Protein AF-N1S303-F1 (afdb_monomer_lite)

InterPro domains:
  IPR002124 Cytochrome c oxidase, subunit Vb [PF01215] (52-106)
  IPR036972 Cytochrome c oxidase, subunit Vb superfamily [G3DSA:2.60.11.10] (74-107)

pLDDT: mean 73.82, std 16.15, range [41.53, 94.12]

Structure (mmCIF, N/CA/C/O backbone):
data_AF-N1S303-F1
#
_entry.id   AF-N1S303-F1
#
loop_
_atom_site.group_PDB
_atom_site.id
_atom_site.type_symbol
_atom_site.label_atom_id
_atom_site.label_alt_id
_atom_site.label_comp_id
_atom_site.label_asym_id
_atom_site.label_entity_id
_atom_site.label_seq_id
_atom_site.pdbx_PDB_ins_code
_atom_site.Cartn_x
_atom_site.Cartn_y
_atom_site.Cartn_z
_atom_site.occupancy
_atom_site.B_iso_or_equiv
_atom_site.auth_seq_id
_atom_site.auth_comp_id
_atom_site.auth_asym_id
_atom_site.auth_atom_id
_atom_site.pdbx_PDB_model_num
ATOM 1 N N . MET A 1 1 ? 12.208 -1.311 101.171 1.00 41.53 1 MET A N 1
ATOM 2 C CA . MET A 1 1 ? 13.103 -1.144 100.008 1.00 41.53 1 MET A CA 1
ATOM 3 C C . MET A 1 1 ? 12.257 -0.994 98.759 1.00 41.53 1 MET A C 1
ATOM 5 O O . MET A 1 1 ? 11.305 -1.741 98.588 1.00 41.53 1 MET A O 1
ATOM 9 N N . PHE A 1 2 ? 12.567 0.033 97.974 1.00 49.44 2 PHE A N 1
ATOM 10 C CA . PHE A 1 2 ? 11.923 0.411 96.719 1.00 49.44 2 PHE A CA 1
ATOM 11 C C . PHE A 1 2 ? 12.107 -0.650 95.626 1.00 49.44 2 PHE A C 1
ATOM 13 O O . PHE A 1 2 ? 13.182 -1.225 95.549 1.00 49.44 2 PHE A O 1
ATOM 20 N N . LEU A 1 3 ? 11.103 -0.819 94.758 1.00 54.16 3 LEU A N 1
ATOM 21 C CA . LEU A 1 3 ? 11.234 -0.885 93.290 1.00 54.16 3 LEU A CA 1
ATOM 22 C C . LEU A 1 3 ? 9.804 -0.803 92.702 1.00 54.16 3 LEU A C 1
ATOM 24 O O . LEU A 1 3 ? 8.983 -1.685 92.910 1.00 54.16 3 LEU A O 1
ATOM 28 N N . GLN A 1 4 ? 9.347 0.379 92.288 1.00 54.75 4 GLN A N 1
ATOM 29 C CA . GLN A 1 4 ? 9.419 0.919 90.917 1.00 54.75 4 GLN A CA 1
ATOM 30 C C . GLN A 1 4 ? 8.487 0.251 89.886 1.00 54.75 4 GLN A C 1
ATOM 32 O O . GLN A 1 4 ? 8.818 -0.734 89.244 1.00 54.75 4 GLN A O 1
ATOM 37 N N . ARG A 1 5 ? 7.331 0.905 89.703 1.00 63.34 5 ARG A N 1
ATOM 38 C CA . ARG A 1 5 ? 6.743 1.401 88.439 1.00 63.34 5 ARG A CA 1
ATOM 39 C C . ARG A 1 5 ? 7.144 0.716 87.114 1.00 63.34 5 ARG A C 1
ATOM 41 O O . ARG A 1 5 ? 8.253 0.912 86.635 1.00 63.34 5 ARG A O 1
ATOM 48 N N . SER A 1 6 ? 6.160 0.127 86.433 1.00 55.53 6 SER A N 1
ATOM 49 C CA . SER A 1 6 ? 5.933 0.136 84.966 1.00 55.53 6 SER A CA 1
ATOM 50 C C . SER A 1 6 ? 4.664 -0.700 84.699 1.00 55.53 6 SER A C 1
ATOM 52 O O . SER A 1 6 ? 4.445 -1.686 85.380 1.00 55.53 6 SER A O 1
ATOM 54 N N . ALA A 1 7 ? 3.709 -0.396 83.830 1.00 56.50 7 ALA A N 1
ATOM 55 C CA . ALA A 1 7 ? 3.513 0.674 82.879 1.00 56.50 7 ALA A CA 1
ATOM 56 C C . ALA A 1 7 ? 1.992 0.887 82.740 1.00 56.50 7 ALA A C 1
ATOM 58 O O . ALA A 1 7 ? 1.209 -0.059 82.671 1.00 56.50 7 ALA A O 1
ATOM 59 N N . LEU A 1 8 ? 1.583 2.151 82.695 1.00 51.78 8 LEU A N 1
ATOM 60 C CA . LEU A 1 8 ? 0.339 2.552 82.049 1.00 51.78 8 LEU A CA 1
ATOM 61 C C . LEU A 1 8 ? 0.410 2.152 80.559 1.00 51.78 8 LEU A C 1
ATOM 63 O O . LEU A 1 8 ? 1.505 2.043 80.026 1.00 51.78 8 LEU A O 1
ATOM 67 N N . THR A 1 9 ? -0.755 2.053 79.909 1.00 49.75 9 THR A N 1
ATOM 68 C CA . THR A 1 9 ? -1.008 2.023 78.446 1.00 49.75 9 THR A CA 1
ATOM 69 C C . THR A 1 9 ? -1.212 0.667 77.757 1.00 49.75 9 THR A C 1
ATOM 71 O O . THR A 1 9 ? -0.274 0.054 77.266 1.00 49.75 9 THR A O 1
ATOM 74 N N . ALA A 1 10 ? -2.488 0.295 77.601 1.00 48.16 10 ALA A N 1
ATOM 75 C CA . ALA A 1 10 ? -3.086 -0.241 76.365 1.00 48.16 10 ALA A CA 1
ATOM 76 C C . ALA A 1 10 ? -4.623 -0.256 76.543 1.00 48.16 10 ALA A C 1
ATOM 78 O O . ALA A 1 10 ? -5.250 -1.276 76.789 1.00 48.16 10 ALA A O 1
ATOM 79 N N . ALA A 1 11 ? -5.269 0.898 76.709 1.00 47.97 11 ALA A N 1
ATOM 80 C CA . ALA A 1 11 ? -5.930 1.575 75.593 1.00 47.97 11 ALA A CA 1
ATOM 81 C C . ALA A 1 11 ? -6.640 0.607 74.622 1.00 47.97 11 ALA A C 1
ATOM 83 O O . ALA A 1 11 ? -6.024 0.030 73.734 1.00 47.97 11 ALA A O 1
ATOM 84 N N . ARG A 1 12 ? -7.964 0.497 74.804 1.00 54.94 12 ARG A N 1
ATOM 85 C CA . ARG A 1 12 ? -8.993 0.409 73.753 1.00 54.94 12 ARG A CA 1
ATOM 86 C C . ARG A 1 12 ? -8.513 -0.157 72.413 1.00 54.94 12 ARG A C 1
ATOM 88 O O . ARG A 1 12 ? -8.039 0.601 71.575 1.00 54.94 12 ARG A O 1
ATOM 95 N N . ARG A 1 13 ? -8.774 -1.440 72.161 1.00 49.81 13 ARG A N 1
ATOM 96 C CA . ARG A 1 13 ? -9.013 -1.972 70.806 1.00 49.81 13 ARG A CA 1
ATOM 97 C C . ARG A 1 13 ? -9.587 -3.389 70.889 1.00 49.81 13 ARG A C 1
ATOM 99 O O . ARG A 1 13 ? -8.998 -4.352 70.417 1.00 49.81 13 ARG A O 1
ATOM 106 N N . ALA A 1 14 ? -10.802 -3.507 71.427 1.00 49.44 14 ALA A N 1
ATOM 107 C CA . ALA A 1 14 ? -11.726 -4.495 70.879 1.00 49.44 14 ALA A CA 1
ATOM 108 C C . ALA A 1 14 ? -12.050 -4.006 69.462 1.00 49.44 14 ALA A C 1
ATOM 110 O O . ALA A 1 14 ? -12.944 -3.189 69.250 1.00 49.44 14 ALA A O 1
ATOM 111 N N . ALA A 1 15 ? -11.182 -4.367 68.518 1.00 54.12 15 ALA A N 1
ATOM 112 C CA . ALA A 1 15 ? -11.329 -4.030 67.120 1.00 54.12 15 ALA A CA 1
ATOM 113 C C . ALA A 1 15 ? -12.602 -4.718 66.621 1.00 54.12 15 ALA A C 1
ATOM 115 O O . ALA A 1 15 ? -12.610 -5.923 66.367 1.00 54.12 15 ALA A O 1
ATOM 116 N N . ALA A 1 16 ? -13.687 -3.950 66.517 1.00 59.72 16 ALA A N 1
ATOM 117 C CA . ALA A 1 16 ? -14.812 -4.292 65.669 1.00 59.72 16 ALA A CA 1
ATOM 118 C C . ALA A 1 16 ? -14.232 -4.626 64.293 1.00 59.72 16 ALA A C 1
ATOM 120 O O . ALA A 1 16 ? -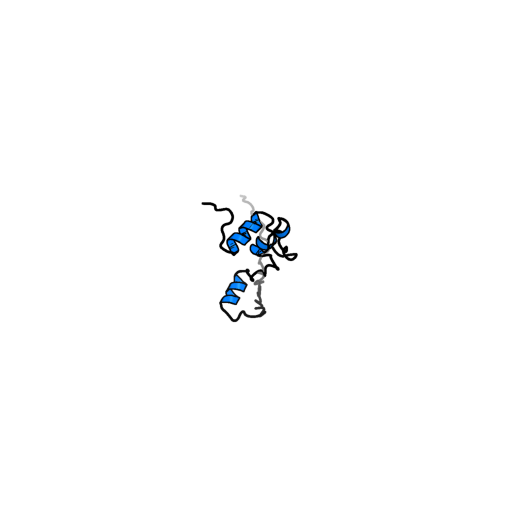13.689 -3.760 63.609 1.00 59.72 16 ALA A O 1
ATOM 121 N N . ARG A 1 17 ? -14.257 -5.906 63.927 1.00 61.34 17 ARG A N 1
ATOM 122 C CA . ARG A 1 17 ? -13.908 -6.348 62.581 1.00 61.34 17 ARG A CA 1
ATOM 123 C C . ARG A 1 17 ? -15.027 -5.811 61.688 1.00 61.34 17 ARG A C 1
ATOM 125 O O . ARG A 1 17 ? -16.160 -6.256 61.876 1.00 61.34 17 ARG A O 1
ATOM 132 N N . PRO A 1 18 ? -14.793 -4.884 60.744 1.00 55.66 18 PRO A N 1
ATOM 133 C CA . PRO A 1 18 ? -15.801 -4.653 59.734 1.00 55.66 18 PRO A CA 1
ATOM 134 C C . PRO A 1 18 ? -15.793 -5.905 58.858 1.00 55.66 18 PRO A C 1
ATOM 136 O O . PRO A 1 18 ? -14.866 -6.129 58.082 1.00 55.66 18 PRO A O 1
ATOM 139 N N . ALA A 1 19 ? -16.814 -6.746 58.992 1.00 60.41 19 ALA A N 1
ATOM 140 C CA . ALA A 1 19 ? -17.120 -7.788 58.021 1.00 60.41 19 ALA A CA 1
ATOM 141 C C . ALA A 1 19 ? -17.695 -7.142 56.749 1.00 60.41 19 ALA A C 1
ATOM 143 O O . ALA A 1 19 ? -18.776 -7.489 56.292 1.00 60.41 19 ALA A O 1
ATOM 144 N N . VAL A 1 20 ? -16.991 -6.164 56.174 1.00 62.28 20 VAL A N 1
ATOM 145 C CA . VAL A 1 20 ? -17.271 -5.716 54.812 1.00 62.28 20 VAL A CA 1
ATOM 146 C C . VAL A 1 20 ? -16.483 -6.652 53.910 1.00 62.28 20 VAL A C 1
ATOM 148 O O . VAL A 1 20 ? -15.390 -6.344 53.433 1.00 62.28 20 VAL A O 1
ATOM 151 N N . ALA A 1 21 ? -17.026 -7.858 53.746 1.00 59.47 21 ALA A N 1
ATOM 152 C CA . ALA A 1 21 ? -16.647 -8.726 52.650 1.00 59.47 21 ALA A CA 1
ATOM 153 C C . ALA A 1 21 ? -16.968 -7.953 51.369 1.00 59.47 21 ALA A C 1
ATOM 155 O O . ALA A 1 21 ? -18.123 -7.641 51.093 1.00 59.47 21 ALA A O 1
ATOM 156 N N . ARG A 1 22 ? -15.932 -7.558 50.629 1.00 64.50 22 ARG A N 1
ATOM 157 C CA . ARG A 1 22 ? -16.069 -6.891 49.336 1.00 64.50 22 ARG A CA 1
ATOM 158 C C . ARG A 1 22 ? -16.798 -7.831 48.376 1.00 64.50 22 ARG A C 1
ATOM 160 O O . ARG A 1 22 ? -16.167 -8.651 47.718 1.00 64.50 22 ARG A O 1
ATOM 167 N N . THR A 1 23 ? -18.115 -7.710 48.281 1.00 59.69 23 THR A N 1
ATOM 168 C CA . THR A 1 23 ? -18.922 -8.351 47.243 1.00 59.69 23 THR A CA 1
ATOM 169 C C . THR A 1 23 ? -18.754 -7.560 45.952 1.00 59.69 23 THR A C 1
ATOM 171 O O . THR A 1 23 ? -19.657 -6.847 45.521 1.00 59.69 23 THR A O 1
ATOM 174 N N . PHE A 1 24 ? -17.571 -7.644 45.336 1.00 63.91 24 PHE A N 1
ATOM 175 C CA . PHE A 1 24 ? -17.433 -7.273 43.932 1.00 63.91 24 PHE A CA 1
ATOM 176 C C . PHE A 1 24 ? -18.159 -8.337 43.111 1.00 63.91 24 PHE A C 1
ATOM 178 O O . PHE A 1 24 ? -17.595 -9.352 42.718 1.00 63.91 24 PHE A O 1
ATOM 185 N N . THR A 1 25 ? -19.456 -8.123 42.911 1.00 63.22 25 THR A N 1
ATOM 186 C CA . THR A 1 25 ? -20.253 -8.872 41.944 1.00 63.22 25 THR A CA 1
ATOM 187 C C . THR A 1 25 ? -19.851 -8.334 40.573 1.00 63.22 25 THR A C 1
ATOM 189 O O . THR A 1 25 ? -20.252 -7.235 40.189 1.00 63.22 25 THR A O 1
ATOM 192 N N . THR A 1 26 ? -18.990 -9.047 39.851 1.00 64.56 26 THR A N 1
ATOM 193 C CA . THR A 1 26 ? -18.692 -8.719 38.455 1.00 64.56 26 THR A CA 1
ATOM 194 C C . THR A 1 26 ? -19.757 -9.385 37.590 1.00 64.56 26 THR A C 1
ATOM 196 O O . THR A 1 26 ? -19.690 -10.584 37.325 1.00 64.56 26 THR A O 1
ATOM 199 N N . SER A 1 27 ? -20.781 -8.639 37.177 1.00 64.75 27 SER A N 1
ATOM 200 C CA . SER A 1 27 ? -21.744 -9.126 36.188 1.00 64.75 27 SER A CA 1
ATOM 201 C C . SER A 1 27 ? -21.079 -9.121 34.810 1.00 64.75 27 SER A C 1
ATOM 203 O O . SER A 1 27 ? -20.910 -8.063 34.200 1.00 64.75 27 SER A O 1
ATOM 205 N N . PHE A 1 28 ? -20.688 -10.290 34.304 1.00 68.81 28 PHE A N 1
ATOM 206 C CA . PHE A 1 28 ? -20.286 -10.423 32.907 1.00 68.81 28 PHE A CA 1
ATOM 207 C C . PHE A 1 28 ? -21.536 -10.353 32.026 1.00 68.81 28 PHE A C 1
ATOM 209 O O . PHE A 1 28 ? -22.256 -11.335 31.862 1.00 68.81 28 PHE A O 1
ATOM 216 N N . VAL A 1 29 ? -21.804 -9.180 31.453 1.00 65.06 29 VAL A N 1
ATOM 217 C CA . VAL A 1 29 ? -22.763 -9.053 30.352 1.00 65.06 29 VAL A CA 1
ATOM 218 C C . VAL A 1 29 ? -22.083 -9.608 29.102 1.00 65.06 29 VAL A C 1
ATOM 220 O O . VAL A 1 29 ? -21.223 -8.954 28.512 1.00 65.06 29 VAL A O 1
ATOM 223 N N . ARG A 1 30 ? -22.452 -10.826 28.686 1.00 60.06 30 ARG A N 1
ATOM 224 C CA . ARG A 1 30 ? -22.152 -11.302 27.328 1.00 60.06 30 ARG A CA 1
ATOM 225 C C . ARG A 1 30 ? -23.007 -10.476 26.370 1.00 60.06 30 ARG A C 1
ATOM 227 O O . ARG A 1 30 ? -24.202 -10.714 26.234 1.00 60.06 30 ARG A O 1
ATOM 234 N N . ARG A 1 31 ? -22.409 -9.455 25.757 1.00 56.53 31 ARG A N 1
ATOM 235 C CA . ARG A 1 31 ? -23.041 -8.690 24.681 1.00 56.53 31 ARG A CA 1
ATOM 236 C C . ARG A 1 31 ? -23.085 -9.591 23.443 1.00 56.53 31 ARG A C 1
ATOM 238 O O . ARG A 1 31 ? -22.057 -9.812 22.812 1.00 56.53 31 ARG A O 1
ATOM 245 N N . ASP A 1 32 ? -24.261 -10.132 23.140 1.00 57.03 32 ASP A N 1
ATOM 246 C CA . ASP A 1 32 ? -24.532 -10.968 21.961 1.00 57.03 32 ASP A CA 1
ATOM 247 C C . ASP A 1 32 ? -24.715 -10.071 20.721 1.00 57.03 32 ASP A C 1
ATOM 249 O O . ASP A 1 32 ? -25.805 -9.905 20.180 1.00 57.03 32 ASP A O 1
ATOM 253 N N . ALA A 1 33 ? -23.644 -9.384 20.317 1.00 56.31 33 ALA A N 1
ATOM 254 C CA . ALA A 1 33 ? -23.611 -8.669 19.048 1.00 56.31 33 ALA A C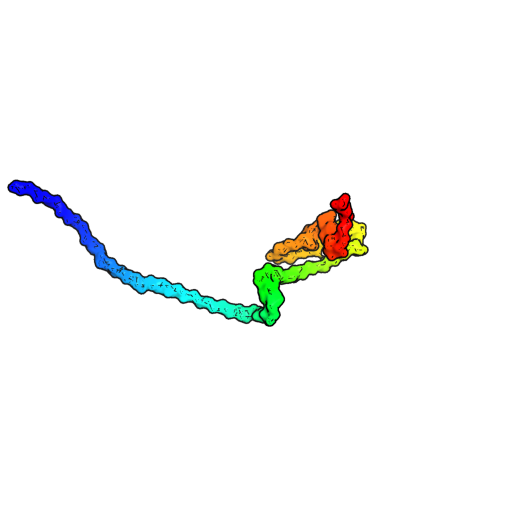A 1
ATOM 255 C C . ALA A 1 33 ? -23.032 -9.619 17.992 1.00 56.31 33 ALA A C 1
ATOM 257 O O . ALA A 1 33 ? -21.821 -9.791 17.927 1.00 56.31 33 ALA A O 1
ATOM 258 N N . ALA A 1 34 ? -23.926 -10.253 17.224 1.00 63.12 34 ALA A N 1
ATOM 259 C CA . ALA A 1 34 ? -23.644 -11.095 16.059 1.00 63.12 34 ALA A CA 1
ATOM 260 C C . ALA A 1 34 ? -22.603 -12.204 16.300 1.00 63.12 34 ALA A C 1
ATOM 262 O O . ALA A 1 34 ? -21.419 -12.059 16.000 1.00 63.12 34 ALA A O 1
ATOM 263 N N . ARG A 1 35 ? -23.061 -13.356 16.808 1.00 58.47 35 ARG A N 1
ATOM 264 C CA . ARG A 1 35 ? -22.238 -14.567 16.857 1.00 58.47 35 ARG A CA 1
ATOM 265 C C . ARG A 1 35 ? -21.774 -14.924 15.434 1.00 58.47 35 ARG A C 1
ATOM 267 O O . ARG A 1 35 ? -22.634 -15.194 14.596 1.00 58.47 35 ARG A O 1
ATOM 274 N N . PRO A 1 36 ? -20.459 -14.983 15.170 1.00 57.38 36 PRO A N 1
ATOM 275 C CA . PRO A 1 36 ? -19.957 -15.477 13.902 1.00 57.38 36 PRO A CA 1
ATOM 276 C C . PRO A 1 36 ? -20.263 -16.975 13.822 1.00 57.38 36 PRO A C 1
ATOM 278 O O . PRO A 1 36 ? -19.863 -17.755 14.696 1.00 57.38 36 PRO A O 1
ATOM 281 N N . ALA A 1 37 ? -21.077 -17.366 12.846 1.00 64.38 37 ALA A N 1
ATOM 282 C CA . ALA A 1 37 ? -21.650 -18.707 12.763 1.00 64.38 37 ALA A CA 1
ATOM 283 C C . ALA A 1 37 ? -20.619 -19.735 12.282 1.00 64.38 37 ALA A C 1
ATOM 285 O O . ALA A 1 37 ? -20.767 -20.929 12.546 1.00 64.38 37 ALA A O 1
ATOM 286 N N . THR A 1 38 ? -19.557 -19.275 11.618 1.00 73.88 38 THR A N 1
ATOM 287 C CA . THR A 1 38 ? -18.507 -20.140 11.079 1.00 73.88 38 THR A CA 1
ATOM 288 C C . THR A 1 38 ? -17.197 -20.017 11.869 1.00 73.88 38 THR A C 1
ATOM 290 O O . THR A 1 38 ? -16.876 -18.941 12.384 1.00 73.88 38 THR A O 1
ATOM 293 N N . PRO A 1 39 ? -16.391 -21.095 11.957 1.00 71.81 39 PRO A N 1
ATOM 294 C CA . PRO A 1 39 ? -15.066 -21.042 12.581 1.00 71.81 39 PRO A CA 1
ATOM 295 C C . PRO A 1 39 ? -14.143 -19.965 11.984 1.00 71.81 39 PRO A C 1
ATOM 297 O O . PRO A 1 39 ? -13.367 -19.355 12.716 1.00 71.81 39 PRO A O 1
ATOM 300 N N . ASN A 1 40 ? -14.270 -19.675 10.683 1.00 69.31 40 ASN A N 1
ATOM 301 C CA . ASN A 1 40 ? -13.471 -18.655 9.995 1.00 69.31 40 ASN A CA 1
ATOM 302 C C . ASN A 1 40 ? -13.815 -17.231 10.449 1.00 69.31 40 ASN A C 1
ATOM 304 O O . ASN A 1 40 ? -12.920 -16.416 10.653 1.00 69.31 40 ASN A O 1
ATOM 308 N N . GLU A 1 41 ? -15.094 -16.928 10.670 1.00 65.69 41 GLU A N 1
ATOM 309 C CA . GLU A 1 41 ? -15.507 -15.609 11.158 1.00 65.69 41 GLU A CA 1
ATOM 310 C C . GLU A 1 41 ? -15.139 -15.406 12.641 1.00 65.69 41 GLU A C 1
ATOM 312 O O . GLU A 1 41 ? -14.826 -14.292 13.057 1.00 65.69 41 GLU A O 1
ATOM 317 N N . GLN A 1 42 ? -15.120 -16.480 13.442 1.00 64.75 42 GLN A N 1
ATOM 318 C CA . GLN A 1 42 ? -14.633 -16.435 14.828 1.00 64.75 42 GLN A CA 1
ATOM 319 C C . GLN A 1 42 ? -13.117 -16.197 14.883 1.00 64.75 42 GLN A C 1
ATOM 321 O O . GLN A 1 42 ? -12.649 -15.431 15.727 1.00 64.75 42 GLN A O 1
ATOM 326 N N . ALA A 1 43 ? -12.359 -16.796 13.958 1.00 61.69 43 ALA A N 1
ATOM 327 C CA . ALA A 1 43 ? -10.929 -16.547 13.808 1.00 61.69 43 ALA A CA 1
ATOM 328 C C . ALA A 1 43 ? -10.641 -15.112 13.333 1.00 61.69 43 ALA A C 1
ATOM 330 O O . ALA A 1 43 ? -9.773 -14.455 13.899 1.00 61.69 43 ALA A O 1
ATOM 331 N N . ALA A 1 44 ? -11.411 -14.584 12.375 1.00 59.56 44 ALA A N 1
ATOM 332 C CA . ALA A 1 44 ? -11.281 -13.203 11.902 1.00 59.56 44 ALA A CA 1
ATOM 333 C C . ALA A 1 44 ? -11.620 -12.165 12.991 1.00 59.56 44 ALA A C 1
ATOM 335 O O . ALA A 1 44 ? -10.934 -11.151 13.121 1.00 59.56 44 ALA A O 1
ATOM 336 N N . ALA A 1 45 ? -12.637 -12.436 13.818 1.00 58.03 45 ALA A N 1
ATOM 337 C CA . ALA A 1 45 ? -13.008 -11.577 14.944 1.00 58.03 45 ALA A CA 1
ATOM 338 C C . ALA A 1 45 ? -11.947 -11.561 16.061 1.00 58.03 45 ALA A C 1
ATOM 340 O O . ALA A 1 45 ? -11.755 -10.532 16.707 1.00 58.03 45 ALA A O 1
ATOM 341 N N . LEU A 1 46 ? -11.248 -12.681 16.283 1.00 56.16 46 LEU A N 1
ATOM 342 C CA . LEU A 1 46 ? -10.170 -12.787 17.272 1.00 56.16 46 LEU A CA 1
ATOM 343 C C . LEU A 1 46 ? -8.832 -12.242 16.747 1.00 56.16 46 LEU A C 1
ATOM 345 O O . LEU A 1 46 ? -8.042 -11.710 17.522 1.00 56.16 46 LEU A O 1
ATOM 349 N N . ALA A 1 47 ? -8.587 -12.350 15.441 1.00 57.75 47 ALA A N 1
ATOM 350 C CA . ALA A 1 47 ? -7.351 -11.903 14.810 1.00 57.75 47 ALA A CA 1
ATOM 351 C C . ALA A 1 47 ? -7.249 -10.374 14.672 1.00 57.75 47 ALA A C 1
ATOM 353 O O . ALA A 1 47 ? -6.177 -9.867 14.357 1.00 57.75 47 ALA A O 1
ATOM 354 N N . GLY A 1 48 ? -8.340 -9.615 14.856 1.00 53.91 48 GLY A N 1
ATOM 355 C CA . GLY A 1 48 ? -8.353 -8.165 14.598 1.00 53.91 48 GLY A CA 1
ATOM 356 C C . GLY A 1 48 ? -8.107 -7.796 13.125 1.00 53.91 48 GLY A C 1
ATOM 357 O O . GLY A 1 48 ? -8.143 -6.623 12.759 1.00 53.91 48 GLY A O 1
ATOM 358 N N . THR A 1 49 ? -7.903 -8.794 12.267 1.00 53.59 49 THR A N 1
ATOM 359 C CA . THR A 1 49 ? -7.774 -8.701 10.821 1.00 53.59 49 THR A CA 1
ATOM 360 C C . THR A 1 49 ? -9.149 -8.928 10.208 1.00 53.59 49 THR A C 1
ATOM 362 O O . THR A 1 49 ? -9.394 -9.918 9.520 1.00 53.59 49 THR A O 1
ATOM 365 N N . ALA A 1 50 ? -10.087 -8.016 10.463 1.00 54.94 50 ALA A N 1
ATOM 366 C CA . ALA A 1 50 ? -11.115 -7.805 9.455 1.00 54.94 50 ALA A CA 1
ATOM 367 C C . ALA A 1 50 ? -10.346 -7.442 8.182 1.00 54.94 50 ALA A C 1
ATOM 369 O O . ALA A 1 50 ? -9.553 -6.502 8.241 1.00 54.94 50 ALA A O 1
ATOM 370 N N . GLU A 1 51 ? -10.480 -8.227 7.108 1.00 56.72 51 GLU A N 1
ATOM 371 C CA . GLU A 1 51 ? -9.880 -7.938 5.803 1.00 56.72 51 GLU A CA 1
ATOM 372 C C . GLU A 1 51 ? -10.051 -6.444 5.528 1.00 56.72 51 GLU A C 1
ATOM 374 O O . GLU A 1 51 ? -11.164 -5.972 5.270 1.00 56.72 51 GLU A O 1
ATOM 379 N N . LYS A 1 52 ? -8.971 -5.668 5.703 1.00 60.59 52 LYS A N 1
ATOM 380 C CA . LYS A 1 52 ? -9.007 -4.236 5.440 1.00 60.59 52 LYS A CA 1
ATOM 381 C C . LYS A 1 52 ? -9.218 -4.149 3.949 1.00 60.59 52 LYS A C 1
ATOM 383 O O . LYS A 1 52 ? -8.323 -4.474 3.174 1.00 60.59 52 LYS A O 1
ATOM 388 N N . LYS A 1 53 ? -10.449 -3.822 3.565 1.00 62.03 53 LYS A N 1
ATOM 389 C CA . LYS A 1 53 ? -10.815 -3.602 2.176 1.00 62.03 53 LYS A CA 1
ATOM 390 C C . LYS A 1 53 ? -9.986 -2.425 1.701 1.00 62.03 53 LYS A C 1
ATOM 392 O O . LYS A 1 53 ? -10.335 -1.280 1.969 1.00 62.03 53 LYS A O 1
ATOM 397 N N . VAL A 1 54 ? -8.869 -2.738 1.058 1.00 65.50 54 VAL A N 1
ATOM 398 C CA . VAL A 1 54 ? -8.033 -1.745 0.405 1.00 65.50 54 VAL A CA 1
ATOM 399 C C . VAL A 1 54 ? -8.924 -1.046 -0.617 1.00 65.50 54 VAL A C 1
ATOM 401 O O . VAL A 1 54 ? -9.694 -1.703 -1.326 1.00 65.50 54 VAL A O 1
ATOM 404 N N . GLY A 1 55 ? -8.877 0.286 -0.642 1.00 71.25 55 GLY A N 1
ATOM 405 C CA . GLY A 1 55 ? -9.591 1.076 -1.642 1.00 71.25 55 GLY A CA 1
ATOM 406 C C . GLY A 1 55 ? -9.212 0.670 -3.071 1.00 71.25 55 GLY A C 1
ATOM 407 O O . GLY A 1 55 ? -8.312 -0.138 -3.293 1.00 71.25 55 GLY A O 1
ATOM 408 N N . SER A 1 56 ? -9.882 1.244 -4.069 1.00 78.62 56 SER A N 1
ATOM 409 C CA . SER A 1 56 ? -9.518 1.007 -5.469 1.00 78.62 56 SER A CA 1
ATOM 410 C C . SER A 1 56 ? -8.050 1.385 -5.713 1.00 78.62 56 SER A C 1
ATOM 412 O O . SER A 1 56 ? -7.686 2.550 -5.543 1.00 78.62 56 SER A O 1
ATOM 414 N N . TYR A 1 57 ? -7.224 0.418 -6.115 1.00 83.50 57 TYR A N 1
ATOM 415 C CA . TYR A 1 57 ? -5.830 0.618 -6.513 1.00 83.50 57 TYR A CA 1
ATOM 416 C C . TYR A 1 57 ? -5.633 0.213 -7.977 1.00 83.50 57 TYR A C 1
ATOM 418 O O . TYR A 1 57 ? -6.363 -0.633 -8.492 1.00 83.50 57 TYR A O 1
ATOM 426 N N . LYS A 1 58 ? -4.655 0.837 -8.640 1.00 86.06 58 LYS A N 1
ATOM 427 C CA . LYS A 1 58 ? -4.266 0.504 -10.015 1.00 86.06 58 LYS A CA 1
ATOM 428 C C . LYS A 1 58 ? -3.388 -0.745 -10.034 1.00 86.06 58 LYS A C 1
ATOM 430 O O . LYS A 1 58 ? -2.548 -0.916 -9.149 1.00 86.06 58 LYS A O 1
ATOM 435 N N . THR A 1 59 ? -3.578 -1.593 -11.038 1.00 88.38 59 THR A N 1
ATOM 436 C CA . THR A 1 59 ? -2.734 -2.785 -11.268 1.00 88.38 59 THR A CA 1
ATOM 437 C C . THR A 1 59 ? -1.453 -2.423 -12.020 1.00 88.38 59 THR A C 1
ATOM 439 O O . THR A 1 59 ? -1.381 -1.351 -12.624 1.00 88.38 59 THR A O 1
ATOM 442 N N . LEU A 1 60 ? -0.447 -3.309 -12.050 1.00 88.88 60 LEU A N 1
ATOM 443 C CA . LEU A 1 60 ? 0.838 -3.028 -12.718 1.00 88.88 60 LEU A CA 1
ATOM 444 C C . LEU A 1 60 ? 0.682 -2.630 -14.192 1.00 88.88 60 LEU A C 1
ATOM 446 O O . LEU A 1 60 ? 1.451 -1.824 -14.706 1.00 88.88 60 LEU A O 1
ATOM 450 N N . LYS A 1 61 ? -0.342 -3.150 -14.877 1.00 89.81 61 LYS A N 1
ATOM 451 C CA . LYS A 1 61 ? -0.628 -2.834 -16.288 1.00 89.81 61 LYS A CA 1
ATOM 452 C C . LYS A 1 61 ? -1.154 -1.413 -16.506 1.00 89.81 61 LYS A C 1
ATOM 454 O O . LYS A 1 61 ? -1.093 -0.899 -17.622 1.00 89.81 61 LYS A O 1
ATOM 459 N N . GLU A 1 62 ? -1.726 -0.811 -15.472 1.00 89.00 62 GLU A N 1
ATOM 460 C CA . GLU A 1 62 ? -2.364 0.506 -15.527 1.00 89.00 62 GLU A CA 1
ATOM 461 C C . GLU A 1 62 ? -1.413 1.633 -15.117 1.00 89.00 62 GLU A C 1
ATOM 463 O O . GLU A 1 62 ? -1.691 2.794 -15.415 1.00 89.00 62 GLU A O 1
ATOM 468 N N . ILE A 1 63 ? -0.296 1.296 -14.468 1.00 89.75 63 ILE A N 1
ATOM 469 C CA . ILE A 1 63 ? 0.735 2.237 -14.031 1.00 89.75 63 ILE A CA 1
ATOM 470 C C . ILE A 1 63 ? 1.565 2.656 -15.244 1.00 89.75 63 ILE A C 1
ATOM 472 O O . ILE A 1 63 ? 2.188 1.825 -15.905 1.00 89.75 63 ILE A O 1
ATOM 476 N N . ARG A 1 64 ? 1.574 3.955 -15.551 1.00 88.69 64 ARG A N 1
ATOM 477 C CA . ARG A 1 64 ? 2.362 4.529 -16.654 1.00 88.69 64 ARG A CA 1
ATOM 478 C C . ARG A 1 64 ? 3.313 5.616 -16.186 1.00 88.69 64 ARG A C 1
ATOM 480 O O . ARG A 1 64 ? 4.382 5.764 -16.772 1.00 88.69 64 ARG A O 1
ATOM 487 N N . THR A 1 65 ? 2.922 6.386 -15.176 1.00 91.38 65 THR A N 1
ATOM 488 C CA . THR A 1 65 ? 3.721 7.490 -14.634 1.00 91.38 65 THR A CA 1
ATOM 489 C C . THR A 1 65 ? 3.966 7.313 -13.140 1.00 91.38 65 THR A C 1
ATOM 491 O O . THR A 1 65 ? 3.303 6.525 -12.469 1.00 91.38 65 THR A O 1
ATOM 494 N N . GLU A 1 66 ? 4.915 8.073 -12.594 1.00 88.12 66 GLU A N 1
ATOM 495 C CA . GLU A 1 66 ? 5.211 8.084 -11.155 1.00 88.12 66 GLU A CA 1
ATOM 496 C C . GLU A 1 66 ? 4.006 8.532 -10.311 1.00 88.12 66 GLU A C 1
ATOM 498 O O . GLU A 1 66 ? 3.848 8.089 -9.177 1.00 88.12 66 GLU A O 1
ATOM 503 N N . GLU A 1 67 ? 3.106 9.343 -10.873 1.00 89.25 67 GLU A N 1
ATOM 504 C CA . GLU A 1 67 ? 1.874 9.755 -10.190 1.00 89.25 67 GLU A CA 1
ATOM 505 C C . GLU A 1 67 ? 0.849 8.618 -10.051 1.00 89.25 67 GLU A C 1
ATOM 507 O O . GLU A 1 67 ? -0.013 8.651 -9.175 1.00 89.25 67 GLU A O 1
ATOM 512 N N . ASP A 1 68 ? 0.949 7.562 -10.858 1.00 88.38 68 ASP A N 1
ATOM 513 C CA . ASP A 1 68 ? 0.109 6.375 -10.683 1.00 88.38 68 ASP A CA 1
ATOM 514 C C . ASP A 1 68 ? 0.528 5.542 -9.462 1.00 88.38 68 ASP A C 1
ATOM 516 O O . ASP A 1 68 ? -0.209 4.650 -9.034 1.00 88.38 68 ASP A O 1
ATOM 520 N N . LEU A 1 69 ? 1.692 5.848 -8.878 1.00 91.56 69 LEU A N 1
ATOM 521 C CA . LEU A 1 69 ? 2.239 5.178 -7.704 1.00 91.56 69 LEU A CA 1
ATOM 522 C C . LEU A 1 69 ? 1.798 5.826 -6.383 1.00 91.56 69 LEU A C 1
ATOM 524 O O . LEU A 1 69 ? 2.404 5.563 -5.344 1.00 91.56 69 LEU A O 1
ATOM 528 N N . PHE A 1 70 ? 0.738 6.637 -6.388 1.00 91.19 70 PHE A N 1
ATOM 529 C CA . PHE A 1 70 ? 0.081 7.098 -5.166 1.00 91.19 70 PHE A CA 1
ATOM 530 C C . PHE A 1 70 ? -1.025 6.128 -4.727 1.00 91.19 70 PHE A C 1
ATOM 532 O O . PHE A 1 70 ? -1.854 5.681 -5.521 1.00 91.19 70 PHE A O 1
ATOM 539 N N . GLY A 1 71 ? -1.031 5.786 -3.437 1.00 88.31 71 GLY A N 1
ATOM 540 C CA . GLY A 1 71 ? -2.072 4.958 -2.832 1.00 88.31 71 GLY A CA 1
ATOM 541 C C . GLY A 1 71 ? -3.380 5.709 -2.566 1.00 88.31 71 GLY A C 1
ATOM 542 O O . GLY A 1 71 ? -3.393 6.939 -2.518 1.00 88.31 71 GLY A O 1
ATOM 543 N N . PRO A 1 72 ? -4.491 4.981 -2.352 1.00 88.25 72 PRO A N 1
ATOM 544 C CA . PRO A 1 72 ? -5.803 5.576 -2.081 1.00 88.25 72 PRO A CA 1
ATOM 545 C C . PRO A 1 72 ? -5.893 6.286 -0.717 1.00 88.25 72 PRO A C 1
ATOM 547 O O . PRO A 1 72 ? -6.844 7.032 -0.485 1.00 88.25 72 PRO A O 1
ATOM 550 N N . GLY A 1 73 ? -4.923 6.066 0.178 1.00 89.00 73 GLY A N 1
ATOM 551 C CA . GLY A 1 73 ? -4.952 6.559 1.549 1.00 89.00 73 GLY A CA 1
ATOM 552 C C . GLY A 1 73 ? -5.898 5.761 2.451 1.00 89.00 73 GLY A C 1
ATOM 553 O O . GLY A 1 73 ? -6.875 5.160 2.006 1.00 89.00 73 GLY A O 1
ATOM 554 N N . ALA A 1 74 ? -5.590 5.742 3.746 1.00 88.56 74 ALA A N 1
ATOM 555 C CA . ALA A 1 74 ? -6.406 5.062 4.745 1.00 88.56 74 ALA A CA 1
ATOM 556 C C . ALA A 1 74 ? -7.501 5.981 5.306 1.00 88.56 74 ALA A C 1
ATOM 558 O O . ALA A 1 74 ? -7.357 7.207 5.349 1.00 88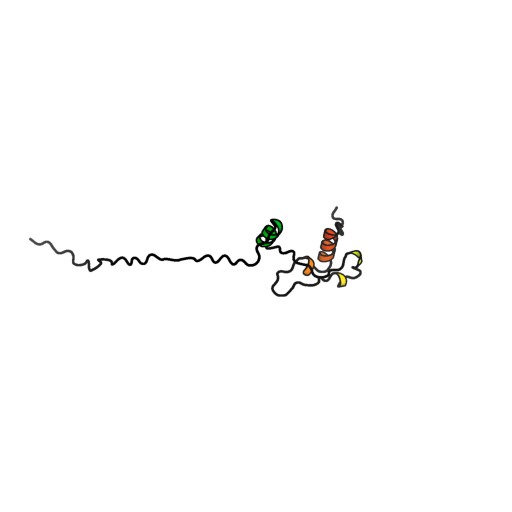.56 74 ALA A O 1
ATOM 559 N N . ALA A 1 75 ? -8.589 5.385 5.795 1.00 87.44 75 ALA A N 1
ATOM 560 C CA . ALA A 1 75 ? -9.655 6.132 6.455 1.00 87.44 75 ALA A CA 1
ATOM 561 C C . ALA A 1 75 ? -9.162 6.776 7.773 1.00 87.44 75 ALA A C 1
ATOM 563 O O . ALA A 1 75 ? -8.376 6.157 8.505 1.00 87.44 75 ALA A O 1
ATOM 564 N N . PRO A 1 76 ? -9.644 7.980 8.141 1.00 87.75 76 PRO A N 1
ATOM 565 C CA . PRO A 1 76 ? -9.264 8.625 9.396 1.00 87.75 76 PRO A CA 1
ATOM 566 C C . PRO A 1 76 ? -9.542 7.739 10.617 1.00 87.75 76 PRO A C 1
ATOM 568 O O . PRO A 1 76 ? -10.593 7.110 10.717 1.00 87.75 76 PRO A O 1
ATOM 571 N N . GLY A 1 77 ? -8.602 7.706 11.564 1.00 89.56 77 GLY A N 1
ATOM 572 C CA . GLY A 1 77 ? -8.719 6.895 12.782 1.00 89.56 77 GLY A CA 1
ATOM 573 C C . GLY A 1 77 ? -8.406 5.406 12.595 1.00 89.56 77 GLY A C 1
ATOM 574 O O . GLY A 1 77 ? -8.515 4.645 13.555 1.00 89.56 77 GLY A O 1
ATOM 575 N N . THR A 1 78 ? -7.990 4.986 11.397 1.00 85.12 78 THR A N 1
ATOM 576 C CA . THR A 1 78 ? -7.484 3.632 11.140 1.00 85.12 78 THR A CA 1
ATOM 577 C C . THR A 1 78 ? -5.967 3.642 10.978 1.00 85.12 78 THR A C 1
ATOM 579 O O . THR A 1 78 ? -5.382 4.634 10.546 1.00 85.12 78 THR A O 1
ATOM 582 N N . VAL A 1 79 ? -5.316 2.537 11.349 1.00 88.25 79 VAL A N 1
ATOM 583 C CA . VAL A 1 79 ? -3.893 2.348 11.040 1.00 88.25 79 VAL A CA 1
ATOM 584 C C . VAL A 1 79 ? -3.786 1.995 9.554 1.00 88.25 79 VAL A C 1
ATOM 586 O O . VAL A 1 79 ? -4.412 1.010 9.150 1.00 88.25 79 VAL A O 1
ATOM 589 N N . PRO A 1 80 ? -3.035 2.758 8.752 1.00 90.25 80 PRO A N 1
ATOM 590 C CA . PRO A 1 80 ? -2.866 2.492 7.331 1.00 90.25 80 PRO A CA 1
ATOM 591 C C . PRO A 1 80 ? -2.129 1.176 7.095 1.00 90.25 80 PRO A C 1
ATOM 593 O O . PRO A 1 80 ? -1.314 0.745 7.909 1.00 90.25 80 PRO A O 1
ATOM 596 N N . THR A 1 81 ? -2.439 0.535 5.978 1.00 89.75 81 THR A N 1
ATOM 597 C CA . THR A 1 81 ? -1.636 -0.568 5.441 1.00 89.75 81 THR A CA 1
ATOM 598 C C . THR A 1 81 ? -0.584 -0.045 4.469 1.00 89.75 81 THR A C 1
ATOM 600 O O . THR A 1 81 ? -0.744 1.035 3.895 1.00 89.75 81 THR A O 1
ATOM 603 N N . ASP A 1 82 ? 0.457 -0.840 4.223 1.00 89.81 82 ASP A N 1
ATOM 604 C CA . ASP A 1 82 ? 1.507 -0.487 3.259 1.00 89.81 82 ASP A CA 1
ATOM 605 C C . ASP A 1 82 ? 0.914 -0.256 1.860 1.00 89.81 82 ASP A C 1
ATOM 607 O O . ASP A 1 82 ? 1.301 0.661 1.150 1.00 89.81 82 ASP A O 1
ATOM 611 N N . LEU A 1 83 ? -0.142 -0.985 1.488 1.00 89.56 83 LEU A N 1
ATOM 612 C CA . LEU A 1 83 ? -0.836 -0.791 0.210 1.00 89.56 83 LEU A CA 1
ATOM 613 C C . 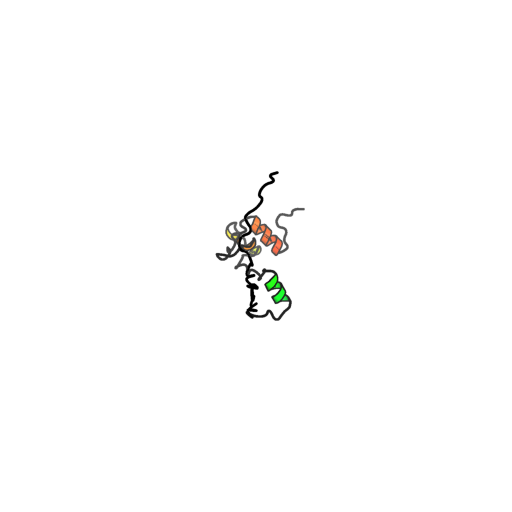LEU A 1 83 ? -1.583 0.557 0.113 1.00 89.56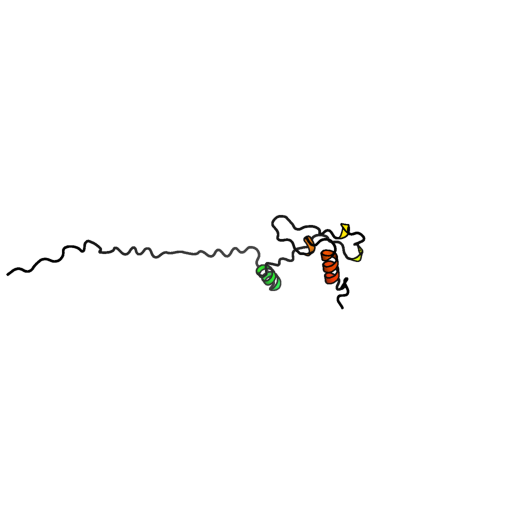 83 LEU A C 1
ATOM 615 O O . LEU A 1 83 ? -1.858 1.044 -0.985 1.00 89.56 83 LEU A O 1
ATOM 619 N N . GLU A 1 84 ? -1.932 1.179 1.235 1.00 90.38 84 GLU A N 1
ATOM 620 C CA . GLU A 1 84 ? -2.646 2.461 1.267 1.00 90.38 84 GLU A CA 1
ATOM 621 C C . GLU A 1 84 ? -1.695 3.656 1.332 1.00 90.38 84 GLU A C 1
ATOM 623 O O . GLU A 1 84 ? -2.044 4.718 0.814 1.00 90.38 84 GLU A O 1
ATOM 628 N N . GLN A 1 85 ? -0.518 3.487 1.946 1.00 92.06 85 GLN A N 1
ATOM 629 C CA . GLN A 1 85 ? 0.440 4.569 2.187 1.00 92.06 85 GLN A CA 1
ATOM 630 C C . GLN A 1 85 ? 1.757 4.478 1.420 1.00 92.06 85 GLN A C 1
ATOM 632 O O . GLN A 1 85 ? 2.408 5.512 1.277 1.00 92.06 85 GLN A O 1
ATOM 637 N N . ALA A 1 86 ? 2.147 3.314 0.897 1.00 92.19 86 ALA A N 1
ATOM 638 C CA . ALA A 1 86 ? 3.353 3.211 0.085 1.00 92.19 86 ALA A CA 1
ATOM 639 C C . ALA A 1 86 ? 3.222 4.083 -1.166 1.00 92.19 86 ALA A C 1
ATOM 641 O O . ALA A 1 86 ? 2.175 4.105 -1.833 1.00 92.19 86 ALA A O 1
ATOM 642 N N . THR A 1 87 ? 4.315 4.773 -1.488 1.00 93.25 87 THR A N 1
ATOM 643 C CA . THR A 1 87 ? 4.421 5.666 -2.644 1.00 93.25 87 THR A CA 1
ATOM 644 C C . THR A 1 87 ? 5.692 5.391 -3.438 1.00 93.25 87 THR A C 1
ATOM 646 O O . THR A 1 87 ? 6.689 4.908 -2.901 1.00 93.25 87 THR A O 1
ATOM 649 N N . GLY A 1 88 ? 5.654 5.680 -4.740 1.00 93.31 88 GLY A N 1
ATOM 650 C CA . GLY A 1 88 ? 6.818 5.546 -5.615 1.00 93.31 88 GLY A CA 1
ATOM 651 C C . GLY A 1 88 ? 7.324 4.104 -5.733 1.00 93.31 88 GLY A C 1
ATOM 652 O O . GLY A 1 88 ? 6.548 3.179 -5.977 1.00 93.31 88 GLY A O 1
ATOM 653 N N . ILE A 1 89 ? 8.639 3.926 -5.573 1.00 93.88 89 ILE A N 1
ATOM 654 C CA . ILE A 1 89 ? 9.351 2.653 -5.798 1.00 93.88 89 ILE A CA 1
ATOM 655 C C . ILE A 1 89 ? 8.854 1.548 -4.860 1.00 93.88 89 ILE A C 1
ATOM 657 O O . ILE A 1 89 ? 8.631 0.424 -5.301 1.00 93.88 89 ILE A O 1
ATOM 661 N N . GLU A 1 90 ? 8.623 1.877 -3.591 1.00 93.06 90 GLU A N 1
ATOM 662 C CA . GLU A 1 90 ? 8.114 0.927 -2.597 1.00 93.06 90 GLU A CA 1
ATOM 663 C C . GLU A 1 90 ? 6.753 0.357 -3.022 1.00 93.06 90 GLU A C 1
ATOM 665 O O . GLU A 1 90 ? 6.519 -0.850 -2.974 1.00 93.06 90 GLU A O 1
ATOM 670 N N . ARG A 1 91 ? 5.854 1.213 -3.523 1.00 94.12 91 ARG A N 1
ATOM 671 C CA . ARG A 1 91 ? 4.540 0.774 -4.008 1.00 94.12 91 ARG A CA 1
ATOM 672 C C . ARG A 1 91 ? 4.658 -0.134 -5.223 1.00 94.12 91 ARG A C 1
ATOM 674 O O . ARG A 1 91 ? 3.931 -1.119 -5.321 1.00 94.12 91 ARG A O 1
ATOM 681 N N . LEU A 1 92 ? 5.543 0.222 -6.148 1.00 93.81 92 LEU A N 1
ATOM 682 C CA . LEU A 1 92 ? 5.792 -0.555 -7.352 1.00 93.81 92 LEU A CA 1
ATOM 683 C C . LEU A 1 92 ? 6.248 -1.972 -6.980 1.00 93.81 92 LEU A C 1
ATOM 685 O O . LEU A 1 92 ? 5.674 -2.936 -7.477 1.00 93.81 92 LEU A O 1
ATOM 689 N N . GLU A 1 93 ? 7.168 -2.104 -6.023 1.00 93.38 93 GLU A N 1
ATOM 690 C CA . GLU A 1 93 ? 7.606 -3.396 -5.481 1.00 93.38 93 GLU A CA 1
ATOM 691 C C . GLU A 1 93 ? 6.463 -4.205 -4.860 1.00 93.38 93 GLU A C 1
ATOM 693 O O . GLU A 1 93 ? 6.314 -5.395 -5.140 1.00 93.38 93 GLU A O 1
ATOM 698 N N . ILE A 1 94 ? 5.647 -3.567 -4.013 1.00 93.50 94 ILE A N 1
ATOM 699 C CA . ILE A 1 94 ? 4.525 -4.218 -3.328 1.00 93.50 94 ILE A CA 1
ATOM 700 C C . ILE A 1 94 ? 3.512 -4.746 -4.348 1.00 93.50 94 ILE A C 1
ATOM 702 O O . ILE A 1 94 ? 3.089 -5.897 -4.245 1.00 93.50 94 ILE A O 1
ATOM 706 N N . LEU A 1 95 ? 3.155 -3.941 -5.353 1.00 92.19 95 LEU A N 1
ATOM 707 C CA . LEU A 1 95 ? 2.252 -4.358 -6.430 1.00 92.19 95 LEU A CA 1
ATOM 708 C C . LEU A 1 95 ? 2.858 -5.500 -7.258 1.00 92.19 95 LEU A C 1
ATOM 710 O O . LEU A 1 95 ? 2.156 -6.463 -7.558 1.00 92.19 95 LEU A O 1
ATOM 714 N N . GLY A 1 96 ? 4.166 -5.445 -7.529 1.00 93.25 96 GLY A N 1
ATOM 715 C CA . GLY A 1 96 ? 4.953 -6.547 -8.091 1.00 93.25 96 GLY A CA 1
ATOM 716 C C . GLY A 1 96 ? 4.752 -7.848 -7.328 1.00 93.25 96 GLY A C 1
ATOM 717 O O . GLY A 1 96 ? 4.239 -8.830 -7.866 1.00 93.25 96 GLY A O 1
ATOM 718 N N . LYS A 1 97 ? 5.082 -7.831 -6.035 1.00 92.56 97 LYS A N 1
ATOM 719 C CA . LYS A 1 97 ? 4.983 -8.998 -5.150 1.00 92.56 97 LYS A CA 1
ATOM 720 C C . LYS A 1 97 ? 3.560 -9.542 -5.048 1.00 92.56 97 LYS A C 1
ATOM 722 O O . LYS A 1 97 ? 3.386 -10.756 -4.984 1.00 92.56 97 LYS A O 1
ATOM 727 N N . MET A 1 98 ? 2.548 -8.676 -5.061 1.00 89.94 98 MET A N 1
ATOM 728 C CA . MET A 1 98 ? 1.142 -9.094 -5.057 1.00 89.94 98 MET A CA 1
ATOM 729 C C . MET A 1 98 ? 0.718 -9.789 -6.354 1.00 89.94 98 MET A C 1
ATOM 731 O O . MET A 1 98 ? -0.084 -10.720 -6.307 1.00 89.94 98 MET A O 1
ATOM 735 N N . GLU A 1 99 ? 1.263 -9.370 -7.495 1.00 90.62 99 GLU A N 1
ATOM 736 C CA . GLU A 1 99 ? 1.047 -10.021 -8.792 1.00 90.62 99 GLU A CA 1
ATOM 737 C C . GLU A 1 99 ? 2.011 -11.201 -9.037 1.00 90.62 99 GLU A C 1
ATOM 739 O O . GLU A 1 99 ? 1.918 -11.878 -10.061 1.00 90.62 99 GLU A O 1
ATOM 744 N N . GLY A 1 100 ? 2.912 -11.489 -8.089 1.00 91.44 100 GLY A N 1
ATOM 745 C CA . GLY A 1 100 ? 3.902 -12.564 -8.188 1.00 91.44 100 GLY A CA 1
ATOM 746 C C . GLY A 1 100 ? 5.084 -12.247 -9.110 1.00 91.44 100 GLY A C 1
ATOM 747 O O . GLY A 1 100 ? 5.762 -13.166 -9.563 1.00 91.44 100 GLY A O 1
ATOM 748 N N . VAL A 1 101 ? 5.325 -10.967 -9.399 1.00 90.88 101 VAL A N 1
ATOM 749 C CA . VAL A 1 101 ? 6.429 -10.477 -10.231 1.00 90.88 101 VAL A CA 1
ATOM 750 C C . VAL A 1 101 ? 7.476 -9.809 -9.340 1.00 90.88 101 VAL A C 1
ATOM 752 O O . VAL A 1 101 ? 7.181 -8.826 -8.662 1.00 90.88 101 VAL A O 1
ATOM 755 N N . ASP A 1 102 ? 8.711 -10.310 -9.356 1.00 92.56 102 ASP A N 1
ATOM 756 C CA . ASP A 1 102 ? 9.843 -9.589 -8.766 1.00 92.56 102 ASP A CA 1
ATOM 757 C C . ASP A 1 102 ? 10.341 -8.530 -9.756 1.00 92.56 102 ASP A C 1
ATOM 759 O O . ASP A 1 102 ? 10.837 -8.864 -10.831 1.00 92.56 102 ASP A O 1
ATOM 763 N N . ILE A 1 103 ? 10.151 -7.250 -9.430 1.00 91.25 103 ILE A N 1
ATOM 764 C CA . ILE A 1 103 ? 10.438 -6.153 -10.364 1.00 91.25 103 ILE A CA 1
ATOM 765 C C . ILE A 1 103 ? 11.909 -5.724 -10.321 1.00 91.25 103 ILE A C 1
ATOM 767 O O . ILE A 1 103 ? 12.413 -5.181 -11.304 1.00 91.25 103 ILE A O 1
ATOM 771 N N . PHE A 1 104 ? 12.612 -5.968 -9.217 1.00 90.25 104 PHE A N 1
ATOM 772 C CA . PHE A 1 104 ? 14.001 -5.526 -9.084 1.00 90.25 104 PHE A CA 1
ATOM 773 C C . PHE A 1 104 ? 15.026 -6.604 -9.417 1.00 90.25 104 PHE A C 1
ATOM 775 O O . PHE A 1 104 ? 16.207 -6.278 -9.413 1.00 90.25 104 PHE A O 1
ATOM 782 N N . ASP A 1 105 ? 14.577 -7.826 -9.738 1.00 88.69 105 ASP A N 1
ATOM 783 C CA . ASP A 1 105 ? 15.428 -8.983 -10.045 1.00 88.69 105 ASP A CA 1
ATOM 784 C C . ASP A 1 105 ? 16.610 -9.069 -9.073 1.00 88.69 105 ASP A C 1
ATOM 786 O O . ASP A 1 105 ? 17.762 -8.812 -9.417 1.00 88.69 105 ASP A O 1
ATOM 790 N N . MET A 1 106 ? 16.304 -9.362 -7.808 1.00 78.44 106 MET A N 1
ATOM 791 C CA . MET A 1 106 ? 17.295 -9.358 -6.724 1.00 78.44 106 MET A CA 1
ATOM 792 C C . MET A 1 106 ? 18.162 -10.632 -6.711 1.00 78.44 106 MET A C 1
ATOM 794 O O . MET A 1 106 ? 18.578 -11.082 -5.637 1.00 78.44 106 MET A O 1
ATOM 798 N N . THR A 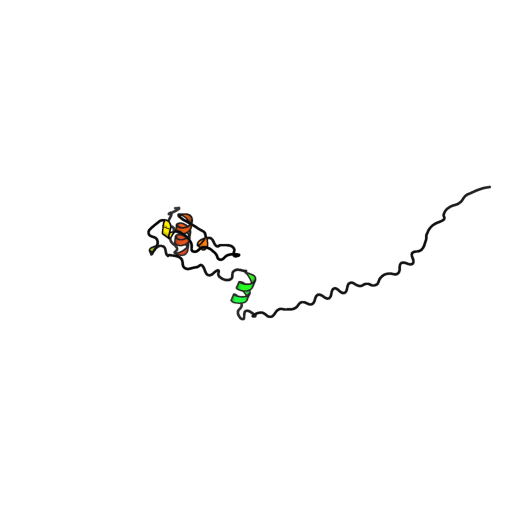1 107 ? 18.383 -11.237 -7.883 1.00 74.44 107 THR A N 1
ATOM 799 C CA . THR A 1 107 ? 19.170 -12.464 -8.062 1.00 74.44 107 THR A CA 1
ATOM 800 C C . THR A 1 107 ? 20.658 -12.210 -8.284 1.00 74.44 107 THR A C 1
ATOM 802 O O . THR A 1 107 ? 21.048 -11.117 -8.753 1.00 74.44 107 THR A O 1
#

Foldseek 3Di:
DDDDDDDDDDDDDPPPDPPPPPPPPDDPDPPPDDDPPDPVVVVCVVVVCPPPPQPDADALVRDDDQVSQAAPADDPPDDDDCNRHPGGPSSNCVSCVVVPHRPVPPD

Organism: Fusarium oxysporum f. sp. cubense (strain race 4) (NCBI:txid2502994)

Secondary structure (DSSP, 8-state):
--------------------------------S----SHHHHHHHHHS-----------TTT--SGGGG----PPTTSPPPHHHH--THHHHHHHHHHHT--SS---

Radius of gyration: 34.33 Å; chains: 1; bounding box: 44×31×117 Å

Sequence (107 aa):
MFLQRSALTAARRAAARPAVARTFTTSFVRRDAARPATPNEQAAALAGTAEKKVGSYKTLKEIRTEEDLFGPGAAPGTVPTDLEQATGIERLEILGKMEGVDIFDMT